Protein AF-A0A1Q9A2P2-F1 (afdb_monomer_lite)

Organism: NCBI:txid887144

Radius of gyration: 13.89 Å; chains: 1; bounding box: 35×30×37 Å

Structure (mmCIF, N/CA/C/O backbone):
data_AF-A0A1Q9A2P2-F1
#
_entry.id   AF-A0A1Q9A2P2-F1
#
loop_
_atom_site.group_PDB
_atom_site.id
_atom_site.type_symbol
_atom_site.label_atom_id
_atom_site.label_alt_id
_atom_site.label_comp_id
_atom_site.label_asym_id
_atom_site.label_entity_id
_atom_site.label_seq_id
_atom_site.pdbx_PDB_ins_code
_atom_site.Cartn_x
_atom_site.Cartn_y
_atom_site.Cartn_z
_atom_site.occupancy
_atom_site.B_iso_or_equiv
_atom_site.auth_seq_id
_atom_site.auth_comp_id
_atom_site.auth_asym_id
_atom_site.auth_atom_id
_atom_site.pdbx_PDB_model_num
ATOM 1 N N . MET A 1 1 ? -3.026 0.831 21.500 1.00 39.53 1 MET A N 1
ATOM 2 C CA . MET A 1 1 ? -2.683 0.121 20.253 1.00 39.53 1 MET A CA 1
ATOM 3 C C . MET A 1 1 ? -3.670 0.607 19.225 1.00 39.53 1 MET A C 1
ATOM 5 O O . MET A 1 1 ? -4.855 0.561 19.529 1.00 39.53 1 MET A O 1
ATOM 9 N N . ALA A 1 2 ? -3.209 1.150 18.104 1.00 40.19 2 ALA A N 1
ATOM 10 C CA . ALA A 1 2 ? -4.126 1.462 17.023 1.00 40.19 2 ALA A CA 1
ATOM 11 C C . ALA A 1 2 ? -4.709 0.154 16.485 1.00 40.19 2 ALA A C 1
ATOM 13 O O . ALA A 1 2 ? -3.986 -0.838 16.362 1.00 40.19 2 ALA A O 1
ATOM 14 N N . THR A 1 3 ? -6.014 0.130 16.251 1.00 49.66 3 THR A N 1
ATOM 15 C CA . THR A 1 3 ? -6.633 -0.962 15.513 1.00 49.66 3 THR A CA 1
ATOM 16 C C . THR A 1 3 ? -6.095 -0.906 14.086 1.00 49.66 3 THR A C 1
ATOM 18 O O . THR A 1 3 ? -5.954 0.169 13.505 1.00 49.66 3 THR A O 1
ATOM 21 N N . THR A 1 4 ? -5.729 -2.058 13.526 1.00 54.94 4 THR A N 1
ATOM 22 C CA . THR A 1 4 ? -5.069 -2.167 12.214 1.00 54.94 4 THR A CA 1
ATOM 23 C C . THR A 1 4 ? -5.883 -1.536 11.083 1.00 54.94 4 THR A C 1
ATOM 25 O O . THR A 1 4 ? -5.318 -1.265 10.038 1.00 54.94 4 THR A O 1
ATOM 28 N N . ASN A 1 5 ? -7.177 -1.272 11.291 1.00 56.59 5 ASN A N 1
ATOM 29 C CA . ASN A 1 5 ? -8.136 -0.766 10.303 1.00 56.59 5 ASN A CA 1
ATOM 30 C C . ASN A 1 5 ? -8.285 0.765 10.330 1.00 56.59 5 ASN A C 1
ATOM 32 O O . ASN A 1 5 ? -9.283 1.309 9.862 1.00 56.59 5 ASN A O 1
ATOM 36 N N . GLN A 1 6 ? -7.291 1.463 10.884 1.00 62.62 6 GLN A N 1
ATOM 37 C CA . GLN A 1 6 ? -7.149 2.912 10.791 1.00 62.62 6 GLN A CA 1
ATOM 38 C C . GLN A 1 6 ? -5.756 3.279 10.274 1.00 62.62 6 GLN A C 1
ATOM 40 O O . GLN A 1 6 ? -4.753 2.764 10.772 1.00 62.62 6 GLN A O 1
ATOM 45 N N . PHE A 1 7 ? -5.661 4.218 9.330 1.00 68.31 7 PHE A N 1
ATOM 46 C CA . PHE A 1 7 ? -4.356 4.653 8.825 1.00 68.31 7 PHE A CA 1
ATOM 47 C C . PHE A 1 7 ? -3.615 5.575 9.807 1.00 68.31 7 PHE A C 1
ATOM 49 O O . PHE A 1 7 ? -2.393 5.554 9.818 1.00 68.31 7 PHE A O 1
ATOM 56 N N . LEU A 1 8 ? -4.280 6.327 10.698 1.00 58.06 8 LEU A N 1
ATOM 57 C CA . LEU A 1 8 ? -3.574 7.125 11.730 1.00 58.06 8 LEU A CA 1
ATOM 58 C C . LEU A 1 8 ? -2.910 6.269 12.820 1.00 58.06 8 LEU A C 1
ATOM 60 O O . LEU A 1 8 ? -2.131 6.777 13.622 1.00 58.06 8 LEU A O 1
ATOM 64 N N . GLY A 1 9 ? -3.169 4.959 12.829 1.00 53.03 9 GLY A N 1
ATOM 65 C CA . GLY A 1 9 ? -2.390 3.985 13.590 1.00 53.03 9 GLY A CA 1
ATOM 66 C C . GLY A 1 9 ? -0.991 3.713 13.047 1.00 53.03 9 GLY A C 1
ATOM 67 O O . GLY A 1 9 ? -0.248 2.917 13.621 1.00 53.03 9 GLY A O 1
ATOM 68 N N . THR A 1 10 ? -0.663 4.342 11.924 1.00 60.28 10 THR A N 1
ATOM 69 C CA . THR A 1 10 ? 0.566 4.179 11.170 1.00 60.28 10 THR A CA 1
ATOM 70 C C . THR A 1 10 ? 1.394 5.468 11.284 1.00 60.28 10 THR A C 1
ATOM 72 O O . THR A 1 10 ? 0.834 6.561 11.343 1.00 60.28 10 THR A O 1
ATOM 75 N N . ASN A 1 11 ? 2.726 5.381 11.344 1.00 62.50 11 ASN A N 1
ATOM 76 C CA . ASN A 1 11 ? 3.622 6.542 11.519 1.00 62.50 11 ASN A CA 1
ATOM 77 C C . ASN A 1 11 ? 3.793 7.404 10.246 1.00 62.50 11 ASN A C 1
ATOM 79 O O . ASN A 1 11 ? 4.782 8.116 10.071 1.00 62.50 11 ASN A O 1
ATOM 83 N N . TRP A 1 12 ? 2.816 7.377 9.343 1.00 68.88 12 TRP A N 1
ATOM 84 C CA . TRP A 1 12 ? 2.790 8.222 8.157 1.00 68.88 12 TRP A CA 1
ATOM 85 C C . TRP A 1 12 ? 2.639 9.694 8.527 1.00 68.88 12 TRP A C 1
ATOM 87 O O . TRP A 1 12 ? 1.650 10.121 9.119 1.00 68.88 12 TRP A O 1
ATOM 97 N N . THR A 1 13 ? 3.628 10.490 8.127 1.00 68.50 13 THR A N 1
ATOM 98 C CA . THR A 1 13 ? 3.604 11.941 8.309 1.00 68.50 13 THR A CA 1
ATOM 99 C C . THR A 1 13 ? 3.282 12.609 6.979 1.00 68.50 13 THR A C 1
ATOM 101 O O . THR A 1 13 ? 4.038 12.483 6.016 1.00 68.50 13 THR A O 1
ATOM 104 N N . THR A 1 14 ? 2.169 13.341 6.919 1.00 78.56 14 THR A N 1
ATOM 105 C CA . THR A 1 14 ? 1.810 14.160 5.752 1.00 78.56 14 THR A CA 1
ATOM 106 C C . THR A 1 14 ? 2.970 15.073 5.347 1.00 78.56 14 THR A C 1
ATOM 108 O O . THR A 1 14 ? 3.546 15.770 6.181 1.00 78.56 14 THR A O 1
ATOM 111 N N . GLY A 1 15 ? 3.299 15.086 4.057 1.00 75.31 15 GLY A N 1
ATOM 112 C CA . GLY A 1 15 ? 4.393 15.860 3.473 1.00 75.31 15 GLY A CA 1
ATOM 113 C C . GLY A 1 15 ? 5.767 15.188 3.541 1.00 75.31 15 GLY A C 1
ATOM 114 O O . GLY A 1 15 ? 6.711 15.717 2.957 1.00 75.31 15 GLY A O 1
ATOM 115 N N . ALA A 1 16 ? 5.905 14.037 4.207 1.00 73.00 16 ALA A N 1
ATOM 116 C CA . ALA A 1 16 ? 7.153 13.282 4.201 1.00 73.00 16 ALA A CA 1
ATOM 117 C C . ALA A 1 16 ? 7.362 12.588 2.847 1.00 73.00 16 ALA A C 1
ATOM 119 O O . ALA A 1 16 ? 6.452 11.931 2.338 1.00 73.00 16 ALA A O 1
ATOM 120 N N . ALA A 1 17 ? 8.572 12.724 2.299 1.00 78.69 17 ALA A N 1
ATOM 121 C CA . ALA A 1 17 ? 9.068 11.914 1.194 1.00 78.69 17 ALA A CA 1
ATOM 122 C C . ALA A 1 17 ? 9.922 10.776 1.765 1.00 78.69 17 ALA A C 1
ATOM 124 O O . ALA A 1 17 ? 10.862 11.015 2.522 1.00 78.69 17 ALA A O 1
ATOM 125 N N . LEU A 1 18 ? 9.572 9.546 1.417 1.00 77.69 18 LEU A N 1
ATOM 126 C CA . LEU A 1 18 ? 10.063 8.326 2.042 1.00 77.69 18 LEU A CA 1
ATOM 127 C C . LEU A 1 18 ? 10.698 7.433 0.984 1.00 77.69 18 LEU A C 1
ATOM 129 O O . LEU A 1 18 ? 10.200 7.357 -0.141 1.00 77.69 18 LEU A O 1
ATOM 133 N N . GLU A 1 19 ? 11.795 6.766 1.331 1.00 79.12 19 GLU A N 1
ATOM 134 C CA . GLU A 1 19 ? 12.499 5.895 0.393 1.00 79.12 19 GLU A CA 1
ATOM 135 C C . GLU A 1 19 ? 11.693 4.625 0.099 1.00 79.12 19 GLU A C 1
ATOM 137 O O . GLU A 1 19 ? 11.215 3.921 0.992 1.00 79.12 19 GLU A O 1
ATOM 142 N N . ALA A 1 20 ? 11.575 4.318 -1.188 1.00 76.81 20 ALA A N 1
ATOM 143 C CA . ALA A 1 20 ? 10.947 3.112 -1.690 1.00 76.81 20 ALA A CA 1
ATOM 144 C C . ALA A 1 20 ? 11.996 2.052 -2.015 1.00 76.81 20 ALA A C 1
ATOM 146 O O . ALA A 1 20 ? 13.063 2.357 -2.557 1.00 76.81 20 ALA A O 1
ATOM 147 N N . SER A 1 21 ? 11.672 0.788 -1.756 1.00 78.12 21 SER A N 1
ATOM 148 C CA . SER A 1 21 ? 12.518 -0.339 -2.135 1.00 78.12 21 SER A CA 1
ATOM 149 C C . SER A 1 21 ? 11.689 -1.487 -2.704 1.00 78.12 21 SER A C 1
ATOM 151 O O . SER A 1 21 ? 10.516 -1.658 -2.396 1.00 78.12 21 SER A O 1
ATOM 153 N N . TRP A 1 22 ? 12.289 -2.317 -3.543 1.00 74.38 22 TRP A N 1
ATOM 154 C CA . TRP A 1 22 ? 11.598 -3.441 -4.170 1.00 74.38 22 TRP A CA 1
ATOM 155 C C . TRP A 1 22 ? 12.371 -4.734 -3.988 1.00 74.38 22 TRP A C 1
ATOM 157 O O . TRP A 1 22 ? 13.580 -4.724 -3.751 1.00 74.38 22 TRP A O 1
ATOM 167 N N . GLN A 1 23 ? 11.666 -5.854 -4.122 1.00 68.44 23 GLN A N 1
ATOM 168 C CA . GLN A 1 23 ? 12.290 -7.168 -4.188 1.00 68.44 23 GLN A CA 1
ATOM 169 C C . GLN A 1 23 ? 11.640 -7.999 -5.289 1.00 68.44 23 GLN A C 1
ATOM 171 O O . GLN A 1 23 ? 10.422 -8.002 -5.469 1.00 68.44 23 GLN A O 1
ATOM 176 N N . TRP A 1 24 ? 12.458 -8.743 -6.025 1.00 61.38 24 TRP A N 1
ATOM 177 C CA . TRP A 1 24 ? 11.938 -9.734 -6.953 1.00 61.38 24 TRP A CA 1
ATOM 178 C C . TRP A 1 24 ? 11.521 -10.984 -6.177 1.00 61.38 24 TRP A C 1
ATOM 180 O O . TRP A 1 24 ? 12.370 -11.807 -5.834 1.00 61.38 24 TRP A O 1
ATOM 190 N N . ARG A 1 25 ? 10.212 -11.146 -5.938 1.00 56.97 25 ARG A N 1
ATOM 191 C CA . ARG A 1 25 ? 9.633 -12.239 -5.131 1.00 56.97 25 ARG A CA 1
ATOM 192 C C . ARG A 1 25 ? 10.061 -12.177 -3.653 1.00 56.97 25 ARG A C 1
ATOM 194 O O . ARG A 1 25 ? 11.000 -11.486 -3.275 1.00 56.97 25 ARG A O 1
ATOM 201 N N . SER A 1 26 ? 9.349 -12.902 -2.793 1.00 55.38 26 SER A N 1
ATOM 202 C CA . SER A 1 26 ? 9.373 -12.761 -1.326 1.00 55.38 26 SER A CA 1
ATOM 203 C C . SER A 1 26 ? 10.656 -13.196 -0.590 1.00 55.38 26 SER A C 1
ATOM 205 O O . SER A 1 26 ? 10.624 -13.347 0.627 1.00 55.38 26 SER A O 1
ATOM 207 N N . GLY A 1 27 ? 11.785 -13.396 -1.279 1.00 56.91 27 GLY A N 1
ATOM 208 C CA . GLY A 1 27 ? 13.016 -13.934 -0.676 1.00 56.91 27 GLY A CA 1
ATOM 209 C C . GLY A 1 27 ? 14.324 -13.259 -1.098 1.00 56.91 27 GLY A C 1
ATOM 210 O O . GLY A 1 27 ? 15.383 -13.851 -0.902 1.00 56.91 27 GLY A O 1
ATOM 211 N N . GLY A 1 28 ? 14.268 -12.079 -1.723 1.00 60.09 28 GLY A N 1
ATOM 212 C CA . GLY A 1 28 ? 15.448 -11.341 -2.191 1.00 60.09 28 GLY A CA 1
ATOM 213 C C . GLY A 1 28 ? 15.871 -10.195 -1.266 1.00 60.09 28 GLY A C 1
ATOM 214 O O . GLY A 1 28 ? 15.132 -9.791 -0.376 1.00 60.09 28 GLY A O 1
ATOM 215 N N . THR A 1 29 ? 17.057 -9.631 -1.504 1.00 64.50 29 THR A N 1
ATOM 216 C CA . THR A 1 29 ? 17.486 -8.373 -0.873 1.00 64.50 29 THR A CA 1
ATOM 217 C C . THR A 1 29 ? 16.716 -7.194 -1.459 1.00 64.50 29 THR A C 1
ATOM 219 O O . THR A 1 29 ? 16.629 -7.062 -2.684 1.00 64.50 29 THR A O 1
ATOM 222 N N . MET A 1 30 ? 16.208 -6.311 -0.601 1.00 71.50 30 MET A N 1
ATOM 223 C CA . MET A 1 30 ? 15.522 -5.097 -1.033 1.00 71.50 30 MET A CA 1
ATOM 224 C C . MET A 1 30 ? 16.494 -4.130 -1.719 1.00 71.50 30 MET A C 1
ATOM 226 O O . MET A 1 30 ? 17.549 -3.809 -1.178 1.00 71.50 30 MET A O 1
ATOM 230 N N . SER A 1 31 ? 16.146 -3.679 -2.923 1.00 75.44 31 SER A N 1
ATOM 231 C CA . SER A 1 31 ? 16.915 -2.684 -3.679 1.00 75.44 31 SER A CA 1
ATOM 232 C C . SER A 1 31 ? 16.172 -1.346 -3.683 1.00 75.44 31 SER A C 1
ATOM 234 O O . SER A 1 31 ? 14.963 -1.358 -3.917 1.00 75.44 31 SER A O 1
ATOM 236 N N . PRO A 1 32 ? 16.843 -0.198 -3.478 1.00 81.69 32 PRO A N 1
ATOM 237 C CA . PRO A 1 32 ? 16.207 1.112 -3.611 1.00 81.69 32 PRO A CA 1
ATOM 238 C C . PRO A 1 32 ? 15.614 1.308 -5.013 1.00 81.69 32 PRO A C 1
ATOM 240 O O . PRO A 1 32 ? 16.256 0.962 -6.007 1.00 81.69 32 PRO A O 1
ATOM 243 N N . CYS A 1 33 ? 14.401 1.857 -5.105 1.00 82.31 33 CYS A N 1
ATOM 244 C CA . CYS A 1 33 ? 13.732 2.108 -6.392 1.00 82.31 33 CYS A CA 1
ATOM 245 C C . CYS A 1 33 ? 13.062 3.469 -6.540 1.00 82.31 33 CYS A C 1
ATOM 247 O O . CYS A 1 33 ? 12.536 3.734 -7.614 1.00 82.31 33 CYS A O 1
ATOM 249 N N . GLY A 1 34 ? 13.046 4.334 -5.530 1.00 85.75 34 GLY A N 1
ATOM 250 C CA . GLY A 1 34 ? 12.450 5.662 -5.684 1.00 85.75 34 GLY A CA 1
ATOM 251 C C . GLY A 1 34 ? 11.885 6.205 -4.387 1.00 85.75 34 GLY A C 1
ATOM 252 O O . GLY A 1 34 ? 12.462 5.978 -3.324 1.00 85.75 34 GLY A O 1
ATOM 253 N N . THR A 1 35 ? 10.767 6.920 -4.477 1.00 85.44 35 THR A N 1
ATOM 254 C CA . THR A 1 35 ? 10.176 7.649 -3.356 1.00 85.44 35 THR A CA 1
ATOM 255 C C . THR A 1 35 ? 8.656 7.541 -3.297 1.00 85.44 35 THR A C 1
ATOM 257 O O . THR A 1 35 ? 7.973 7.306 -4.297 1.00 85.44 35 THR A O 1
ATOM 260 N N . ILE A 1 36 ? 8.119 7.753 -2.096 1.00 81.31 36 ILE A N 1
ATOM 261 C CA . ILE A 1 36 ? 6.698 8.006 -1.861 1.00 81.31 36 ILE A CA 1
ATOM 262 C C . ILE A 1 36 ? 6.527 9.261 -1.042 1.00 81.31 36 ILE A C 1
ATOM 264 O O . ILE A 1 36 ? 7.191 9.431 -0.026 1.00 81.31 36 ILE A O 1
ATOM 268 N N . THR A 1 37 ? 5.574 10.087 -1.443 1.00 86.62 37 THR A N 1
ATOM 269 C CA . THR A 1 37 ? 5.135 11.230 -0.655 1.00 86.62 37 THR A CA 1
ATOM 270 C C . THR A 1 37 ? 3.748 10.962 -0.096 1.00 86.62 37 THR A C 1
ATOM 272 O O . THR A 1 37 ? 2.824 10.670 -0.856 1.00 86.62 37 THR A O 1
ATOM 275 N N . VAL A 1 38 ? 3.581 11.093 1.221 1.00 86.25 38 VAL A N 1
ATOM 276 C CA . VAL A 1 38 ? 2.249 11.083 1.845 1.00 86.25 38 VAL A CA 1
ATOM 277 C C . VAL A 1 38 ? 1.612 12.450 1.614 1.00 86.25 38 VAL A C 1
ATOM 279 O O . VAL A 1 38 ? 1.987 13.428 2.258 1.00 86.25 38 VAL A O 1
ATOM 282 N N . ASN A 1 39 ? 0.667 12.550 0.682 1.00 89.25 39 ASN A N 1
ATOM 283 C CA . ASN A 1 39 ? -0.008 13.813 0.373 1.00 89.25 39 ASN A CA 1
ATOM 284 C C . ASN A 1 39 ? -1.011 14.184 1.471 1.00 89.25 39 ASN A C 1
ATOM 286 O O . ASN A 1 39 ? -1.118 15.350 1.845 1.00 89.25 39 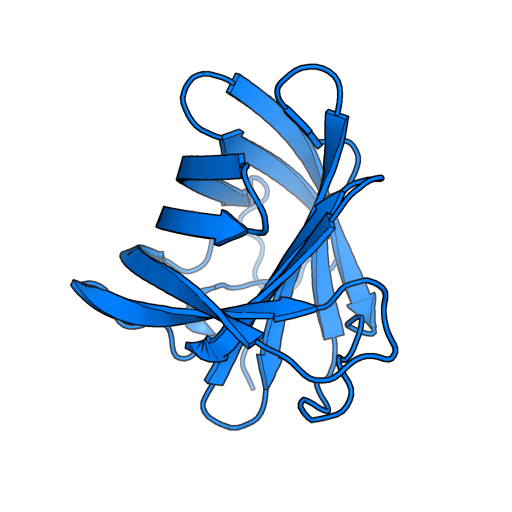ASN A O 1
ATOM 290 N N . SER A 1 40 ? -1.750 13.195 1.983 1.00 87.69 40 SER A N 1
ATOM 291 C CA . SER A 1 40 ? -2.613 13.336 3.157 1.00 87.69 40 SER A CA 1
ATOM 292 C C . SER A 1 40 ? -2.922 11.978 3.788 1.00 87.69 40 SER A C 1
ATOM 294 O O . SER A 1 40 ? -2.867 10.942 3.124 1.00 87.69 40 SER A O 1
ATOM 296 N N . ILE A 1 41 ? -3.243 11.992 5.081 1.00 85.12 41 ILE A N 1
ATOM 297 C CA . ILE A 1 41 ? -3.658 10.812 5.836 1.00 85.12 41 ILE A CA 1
ATOM 298 C C . ILE A 1 41 ? -4.716 11.180 6.878 1.00 85.12 41 ILE A C 1
ATOM 300 O O . ILE A 1 41 ? -4.656 12.235 7.510 1.00 85.12 41 ILE A O 1
ATOM 304 N N . SER A 1 42 ? -5.688 10.291 7.046 1.00 85.69 42 SER A N 1
ATOM 305 C CA . SER A 1 42 ? -6.734 10.311 8.068 1.00 85.69 42 SER A CA 1
ATOM 306 C C . SER A 1 42 ? -7.014 8.883 8.539 1.00 85.69 42 SER A C 1
ATOM 308 O O . SER A 1 42 ? -6.411 7.946 8.030 1.00 85.69 42 SER A O 1
ATOM 310 N N . ASP A 1 43 ? -7.933 8.683 9.487 1.00 82.88 43 ASP A N 1
ATOM 311 C CA . ASP A 1 43 ? -8.240 7.337 9.991 1.00 82.88 43 ASP A CA 1
ATOM 312 C C . ASP A 1 43 ? -8.657 6.368 8.880 1.00 82.88 43 ASP A C 1
ATOM 314 O O . ASP A 1 43 ? -8.282 5.204 8.913 1.00 82.88 43 ASP A O 1
ATOM 318 N N . PHE A 1 44 ? -9.385 6.844 7.870 1.00 87.62 44 PHE A N 1
ATOM 319 C CA . PHE A 1 44 ? -10.027 5.984 6.869 1.00 87.62 44 PHE A CA 1
ATOM 320 C C . PHE A 1 44 ? -9.664 6.344 5.434 1.00 87.62 44 PHE A C 1
ATOM 322 O O . PHE A 1 44 ? -10.215 5.765 4.501 1.00 87.62 44 PHE A O 1
ATOM 329 N N . GLU A 1 45 ? -8.753 7.292 5.236 1.00 89.88 45 GLU A N 1
ATOM 330 C CA . GLU A 1 45 ? -8.286 7.679 3.911 1.00 89.88 45 GLU A CA 1
ATOM 331 C C . GLU A 1 45 ? -6.794 8.002 3.922 1.00 89.88 45 GLU A C 1
ATOM 333 O O . GLU A 1 45 ? -6.320 8.721 4.803 1.00 89.88 45 GLU A O 1
ATOM 338 N N . VAL A 1 46 ? -6.079 7.506 2.916 1.00 88.44 46 VAL A N 1
ATOM 339 C CA . VAL A 1 46 ? -4.708 7.903 2.596 1.00 88.44 46 VAL A CA 1
ATOM 340 C C . VAL A 1 46 ? -4.624 8.305 1.129 1.00 88.44 46 VAL A C 1
ATOM 342 O O . VAL A 1 46 ? -5.199 7.662 0.252 1.00 88.44 46 VAL A O 1
ATOM 345 N N . ASP A 1 47 ? -3.859 9.357 0.873 1.00 90.69 47 ASP A N 1
ATOM 346 C CA . ASP A 1 47 ? -3.453 9.805 -0.446 1.00 90.69 47 ASP A CA 1
ATOM 347 C C . ASP A 1 47 ? -1.924 9.868 -0.539 1.00 90.69 47 ASP A C 1
ATOM 349 O O . ASP A 1 47 ? -1.261 10.552 0.246 1.00 90.69 47 ASP A O 1
ATOM 353 N N . LEU A 1 48 ? -1.374 9.165 -1.523 1.00 89.06 48 LEU A N 1
ATOM 354 C CA . LEU A 1 48 ? 0.054 8.983 -1.736 1.00 89.06 48 LEU A CA 1
ATOM 355 C C . LEU A 1 48 ? 0.442 9.367 -3.162 1.00 89.06 48 LEU A C 1
ATOM 357 O O . LEU A 1 48 ? -0.273 9.065 -4.115 1.00 89.06 48 LEU A O 1
ATOM 361 N N . SER A 1 49 ? 1.625 9.948 -3.325 1.00 90.38 49 SER A N 1
ATOM 362 C CA . SER A 1 49 ? 2.312 10.047 -4.616 1.00 90.38 49 SER A CA 1
ATOM 363 C C . SER A 1 49 ? 3.434 9.019 -4.643 1.00 90.38 49 SER A C 1
ATOM 365 O O . SER A 1 49 ? 4.327 9.089 -3.804 1.00 90.38 49 SER A O 1
ATOM 367 N N . VAL A 1 50 ? 3.396 8.069 -5.576 1.00 87.06 50 VAL A N 1
ATOM 368 C CA . VAL A 1 50 ? 4.374 6.981 -5.685 1.00 87.06 50 VAL A CA 1
ATOM 369 C C . VAL A 1 50 ? 5.189 7.157 -6.952 1.00 87.06 50 VAL A C 1
ATOM 371 O O . VAL A 1 50 ? 4.625 7.116 -8.041 1.00 87.06 50 VAL 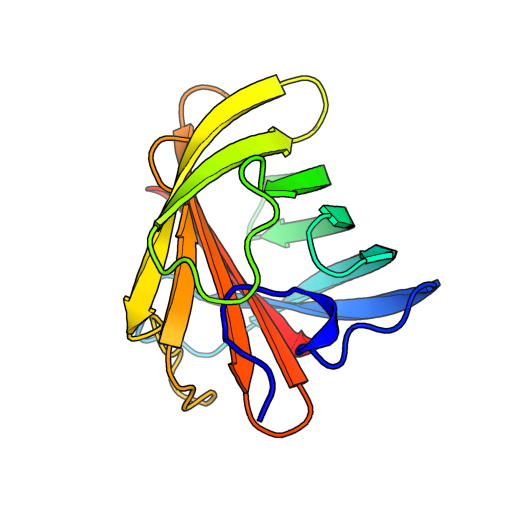A O 1
ATOM 374 N N . ASN A 1 51 ? 6.504 7.302 -6.802 1.00 88.75 51 ASN A N 1
ATOM 375 C CA . ASN A 1 51 ? 7.449 7.384 -7.904 1.00 88.75 51 ASN A CA 1
ATOM 376 C C . ASN A 1 51 ? 8.529 6.319 -7.717 1.00 88.75 51 ASN A C 1
ATOM 378 O O . ASN A 1 51 ? 9.472 6.497 -6.948 1.00 88.75 51 ASN A O 1
ATOM 382 N N . VAL A 1 52 ? 8.377 5.182 -8.391 1.00 83.81 52 VAL A N 1
ATOM 383 C CA . VAL A 1 52 ? 9.328 4.072 -8.307 1.00 83.81 52 VAL A CA 1
ATOM 384 C C . VAL A 1 52 ? 9.728 3.597 -9.693 1.00 83.81 52 VAL A C 1
ATOM 386 O O . VAL A 1 52 ? 8.906 3.487 -10.596 1.00 83.81 52 VAL A O 1
ATOM 389 N N . THR A 1 53 ? 11.007 3.298 -9.872 1.00 82.44 53 THR A N 1
ATOM 390 C CA . THR A 1 53 ? 11.554 2.695 -11.085 1.00 82.44 53 THR A CA 1
ATOM 391 C C . THR A 1 53 ? 12.154 1.350 -10.736 1.00 82.44 53 THR A C 1
ATOM 393 O O . THR A 1 53 ? 13.045 1.240 -9.895 1.00 82.44 53 THR A O 1
ATOM 396 N N . ILE A 1 54 ? 11.643 0.313 -11.384 1.00 75.00 54 ILE A N 1
ATOM 397 C CA . ILE A 1 54 ? 12.030 -1.065 -11.143 1.00 75.00 54 ILE A CA 1
ATOM 398 C C . ILE A 1 54 ? 12.376 -1.699 -12.483 1.00 75.00 54 ILE A C 1
ATOM 400 O O . ILE A 1 54 ? 11.563 -1.731 -13.409 1.00 75.00 54 ILE A O 1
ATOM 404 N N . LEU A 1 55 ? 13.605 -2.206 -12.589 1.00 76.31 55 LEU A N 1
ATOM 405 C CA . LEU A 1 55 ? 14.193 -2.628 -13.862 1.00 76.31 55 LEU A CA 1
ATOM 406 C C . LEU A 1 55 ? 14.072 -1.498 -14.904 1.00 76.31 55 LEU A C 1
ATOM 408 O O . LEU A 1 55 ? 14.606 -0.413 -14.691 1.00 76.31 55 LEU A O 1
ATOM 412 N N . SER A 1 56 ? 13.377 -1.740 -16.018 1.00 73.75 56 SER A N 1
ATOM 413 C CA . SER A 1 56 ? 13.109 -0.754 -17.072 1.00 73.75 56 SER A CA 1
ATOM 414 C C . SER A 1 56 ? 11.710 -0.126 -16.993 1.00 73.75 56 SER A C 1
ATOM 416 O O . SER A 1 56 ? 11.321 0.583 -17.918 1.00 73.75 56 SER A O 1
ATOM 418 N N . GLY A 1 57 ? 10.924 -0.432 -15.955 1.00 72.94 57 GLY A N 1
ATOM 419 C CA . GLY A 1 57 ? 9.556 0.056 -15.782 1.00 72.94 57 GLY A CA 1
ATOM 420 C C . GLY A 1 57 ? 9.458 1.107 -14.680 1.00 72.94 57 GLY A C 1
ATOM 421 O O . GLY A 1 57 ? 10.006 0.924 -13.596 1.00 72.94 57 GLY A O 1
ATOM 422 N N . THR A 1 58 ? 8.723 2.185 -14.938 1.00 81.69 58 THR A N 1
ATOM 423 C CA . THR A 1 58 ? 8.433 3.224 -13.943 1.00 81.69 58 THR A CA 1
ATOM 424 C C . THR A 1 58 ? 6.960 3.171 -13.557 1.00 81.69 58 THR A C 1
ATOM 426 O O . THR A 1 58 ? 6.081 3.137 -14.418 1.00 81.69 58 THR A O 1
ATOM 429 N N . PHE A 1 59 ? 6.696 3.174 -12.255 1.00 82.12 59 PHE A N 1
ATOM 430 C CA . PHE A 1 59 ? 5.387 3.412 -11.672 1.00 82.12 59 PHE A CA 1
ATOM 431 C C . PHE A 1 59 ? 5.405 4.807 -11.047 1.00 82.12 59 PHE A C 1
ATOM 433 O O . PHE A 1 59 ? 6.025 5.025 -10.008 1.00 82.12 59 PHE A O 1
ATOM 440 N N . ASP A 1 60 ? 4.753 5.745 -11.727 1.00 88.31 60 ASP A N 1
ATOM 441 C CA . ASP A 1 60 ? 4.630 7.144 -11.321 1.00 88.31 60 ASP A CA 1
ATOM 442 C C . ASP A 1 60 ? 3.147 7.500 -11.264 1.00 88.31 60 ASP A C 1
ATOM 444 O O . ASP A 1 60 ? 2.533 7.842 -12.275 1.00 88.31 60 ASP A O 1
ATOM 448 N N . ASN A 1 61 ? 2.533 7.281 -10.102 1.00 89.81 61 ASN A N 1
ATOM 449 C CA . ASN A 1 61 ? 1.093 7.426 -9.931 1.00 89.81 61 ASN A CA 1
ATOM 450 C C . ASN A 1 61 ? 0.721 7.932 -8.545 1.00 89.81 61 ASN A C 1
ATOM 452 O O . ASN A 1 61 ? 1.381 7.655 -7.543 1.00 89.81 61 ASN A O 1
ATOM 456 N N . ARG A 1 62 ? -0.431 8.597 -8.492 1.00 92.56 62 ARG A N 1
ATOM 457 C CA . ARG A 1 62 ? -1.138 8.863 -7.243 1.00 92.56 62 ARG A CA 1
ATOM 458 C C . ARG A 1 62 ? -1.934 7.624 -6.835 1.00 92.56 62 ARG A C 1
ATOM 460 O O . ARG A 1 62 ? -2.638 7.059 -7.674 1.00 92.56 62 ARG A O 1
ATOM 467 N N . VAL A 1 63 ? -1.827 7.225 -5.573 1.00 90.94 63 VAL A N 1
ATOM 468 C CA . VAL A 1 63 ? -2.568 6.109 -4.977 1.00 90.94 63 VAL A CA 1
ATOM 469 C C . VAL A 1 63 ? -3.440 6.656 -3.856 1.00 90.94 63 VAL A C 1
ATOM 471 O O . VAL A 1 63 ? -2.923 7.228 -2.900 1.00 90.94 63 VAL A O 1
ATOM 474 N N . ILE A 1 64 ? -4.754 6.486 -3.974 1.00 93.12 64 ILE A N 1
ATOM 475 C CA . ILE A 1 64 ? -5.724 6.899 -2.954 1.00 93.12 64 ILE A CA 1
ATOM 476 C C . ILE A 1 64 ? -6.438 5.654 -2.456 1.00 93.12 64 ILE A C 1
ATOM 478 O O . ILE A 1 64 ? -6.921 4.856 -3.258 1.00 93.12 64 ILE A O 1
ATOM 482 N N . ILE A 1 65 ? -6.515 5.482 -1.142 1.00 92.25 65 ILE A N 1
ATOM 483 C CA . ILE A 1 65 ? -7.196 4.351 -0.517 1.00 92.25 65 ILE A CA 1
ATOM 484 C C . ILE A 1 65 ? -8.171 4.900 0.510 1.00 92.25 65 ILE A C 1
ATOM 486 O O . ILE A 1 65 ? -7.782 5.680 1.376 1.00 92.25 65 ILE A O 1
ATOM 490 N N . LYS A 1 66 ? -9.428 4.465 0.421 1.00 93.25 66 LYS A N 1
ATOM 491 C CA . LYS A 1 66 ? -10.519 4.897 1.291 1.00 93.25 66 LYS A CA 1
ATOM 492 C C . LYS A 1 66 ? -11.279 3.693 1.840 1.00 93.25 66 LYS A C 1
ATOM 494 O O . LYS A 1 66 ? -11.833 2.915 1.065 1.00 93.25 66 LYS A O 1
ATOM 499 N N . LEU A 1 67 ? -11.349 3.563 3.161 1.00 91.75 67 LEU A N 1
ATOM 500 C CA . LEU A 1 67 ? -12.221 2.605 3.845 1.00 91.75 67 LEU A CA 1
ATOM 501 C C . LEU A 1 67 ? -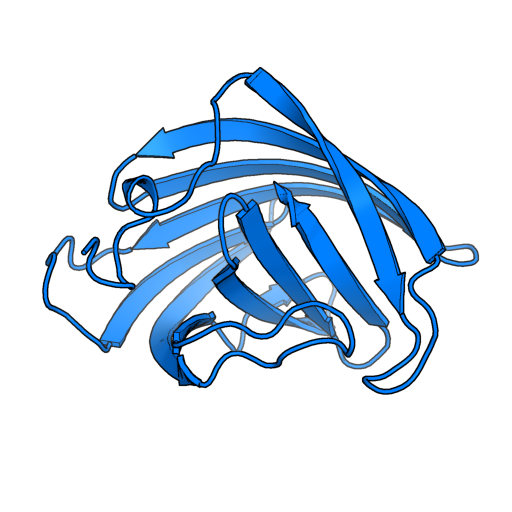13.628 3.215 3.941 1.00 91.75 67 LEU A C 1
ATOM 503 O O . LEU A 1 67 ? -13.787 4.360 4.370 1.00 91.75 67 LEU A O 1
ATOM 507 N N . LEU A 1 68 ? -14.647 2.493 3.466 1.00 92.25 68 LEU A N 1
ATOM 508 C CA . LEU A 1 68 ? -15.982 3.064 3.230 1.00 92.25 68 LEU A CA 1
ATOM 509 C C . LEU A 1 68 ? -16.964 2.853 4.386 1.00 92.25 68 LEU A C 1
ATOM 511 O O . LEU A 1 68 ? -17.929 3.604 4.496 1.00 92.25 68 LEU A O 1
ATOM 515 N N . ASP A 1 69 ? -16.741 1.853 5.232 1.00 87.75 69 ASP A N 1
ATOM 516 C CA . ASP A 1 69 ? -17.551 1.615 6.430 1.00 87.75 69 ASP A CA 1
ATOM 517 C C . ASP A 1 69 ? -17.233 2.598 7.567 1.00 87.75 69 ASP A C 1
ATOM 519 O O . ASP A 1 69 ? -18.125 2.920 8.348 1.00 87.75 69 ASP A O 1
ATOM 523 N N . GLN A 1 70 ? -15.996 3.108 7.621 1.00 83.06 70 GLN A N 1
ATOM 524 C CA . GLN A 1 70 ? -15.502 4.061 8.623 1.00 83.06 70 GLN A CA 1
ATOM 525 C C . GLN A 1 70 ? -15.708 3.568 10.065 1.00 83.06 70 GLN A C 1
ATOM 527 O O . GLN A 1 70 ? -16.022 4.340 10.974 1.00 83.06 70 GLN A O 1
ATOM 532 N N . LEU A 1 71 ? -15.545 2.258 10.273 1.00 82.00 71 LEU A N 1
ATOM 533 C CA . LEU A 1 71 ? -15.722 1.598 11.563 1.00 82.00 71 LEU A CA 1
ATOM 534 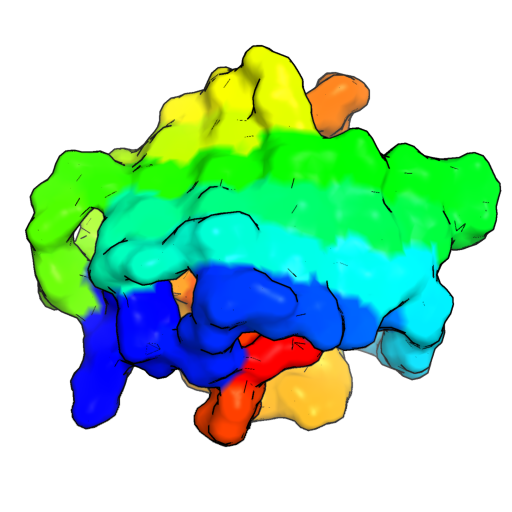C C . LEU A 1 71 ? -14.350 1.240 12.164 1.00 82.00 71 LEU A C 1
ATOM 536 O O . LEU A 1 71 ? -13.678 0.360 11.631 1.00 82.00 71 LEU A O 1
ATOM 540 N N . PRO A 1 72 ? -13.938 1.840 13.299 1.00 72.81 72 PRO A N 1
ATOM 541 C CA . PRO A 1 72 ? -12.611 1.611 13.891 1.00 72.81 72 PRO A CA 1
ATOM 542 C C . PRO A 1 72 ? -12.289 0.153 14.256 1.00 72.81 72 PRO A C 1
ATOM 544 O O . PRO A 1 72 ? -11.119 -0.210 14.366 1.00 72.81 72 PRO A O 1
ATOM 547 N N . GLU A 1 73 ? -13.315 -0.674 14.477 1.00 77.62 73 GLU A N 1
ATOM 548 C CA . GLU A 1 73 ? -13.188 -2.073 14.910 1.00 77.62 73 GLU A CA 1
ATOM 549 C C . GLU A 1 73 ? -13.494 -3.089 13.796 1.00 77.62 73 GLU A C 1
ATOM 551 O O . GLU A 1 73 ? -13.424 -4.297 14.027 1.00 77.62 73 GLU A O 1
ATOM 556 N N . ALA A 1 74 ? -13.853 -2.637 12.591 1.00 81.88 74 ALA A N 1
ATOM 557 C CA . ALA A 1 74 ? -14.196 -3.543 11.501 1.00 81.88 74 ALA A CA 1
ATOM 558 C C . ALA A 1 74 ? -12.938 -4.195 10.925 1.00 81.88 74 ALA A C 1
ATOM 560 O O . ALA A 1 74 ? -12.031 -3.508 10.482 1.00 81.88 74 ALA A O 1
ATOM 561 N N . THR A 1 75 ? -12.893 -5.527 10.907 1.00 84.38 75 THR A N 1
ATOM 562 C CA . THR A 1 75 ? -11.780 -6.307 10.336 1.00 84.38 75 THR A CA 1
ATOM 563 C C . THR A 1 75 ? -11.989 -6.646 8.864 1.00 84.38 75 THR A C 1
ATOM 565 O O . THR A 1 75 ? -11.143 -7.282 8.242 1.00 84.38 75 THR A O 1
ATOM 568 N N . THR A 1 76 ? -13.128 -6.273 8.290 1.00 90.50 76 THR A N 1
ATOM 569 C CA . THR A 1 76 ? -13.411 -6.385 6.864 1.00 90.50 76 THR A CA 1
ATOM 570 C C . THR A 1 76 ? -14.518 -5.419 6.496 1.00 90.50 76 THR A C 1
ATOM 572 O O . THR A 1 76 ? -15.441 -5.195 7.280 1.00 90.50 76 THR A O 1
ATOM 575 N N . GLY A 1 77 ? -14.449 -4.887 5.285 1.00 92.31 77 GLY A N 1
ATOM 576 C CA . GLY A 1 77 ? -15.460 -3.975 4.794 1.00 92.31 77 GLY A CA 1
ATOM 577 C C . GLY A 1 77 ? -15.184 -3.514 3.371 1.00 92.31 77 GLY A C 1
ATOM 578 O O . GLY A 1 77 ? -14.192 -3.913 2.756 1.00 92.31 77 GLY A O 1
ATOM 579 N N . PRO A 1 78 ? -16.073 -2.682 2.821 1.00 94.50 78 PRO A N 1
ATOM 580 C CA . PRO A 1 78 ? -15.882 -2.092 1.510 1.00 94.50 78 PRO A CA 1
ATOM 581 C C . PRO A 1 78 ? -14.765 -1.038 1.535 1.00 94.50 78 PRO A C 1
ATOM 583 O O . PRO A 1 78 ? -14.652 -0.241 2.468 1.00 94.50 78 PRO A O 1
ATOM 586 N N . ALA A 1 79 ? -13.963 -1.005 0.476 1.00 94.44 79 ALA A N 1
ATOM 587 C CA . ALA A 1 79 ? -12.922 -0.017 0.239 1.00 94.44 79 ALA A CA 1
ATOM 588 C C . ALA A 1 79 ? -12.953 0.474 -1.213 1.00 94.44 79 ALA A C 1
ATOM 590 O O . ALA A 1 79 ? -13.369 -0.230 -2.136 1.00 94.44 79 ALA A O 1
ATOM 591 N N . GLN A 1 80 ? -12.468 1.691 -1.415 1.00 95.31 80 GLN A N 1
ATOM 592 C CA . GLN A 1 80 ? -12.192 2.245 -2.729 1.00 95.31 80 GLN A CA 1
ATOM 593 C C . GLN A 1 80 ? -10.690 2.470 -2.867 1.00 95.31 80 GLN A C 1
ATOM 595 O O . GLN A 1 80 ? -10.064 3.064 -1.989 1.00 95.31 80 GLN A O 1
ATOM 600 N N . VAL A 1 81 ? -10.125 2.010 -3.979 1.00 95.00 81 VAL A N 1
ATOM 601 C CA . VAL A 1 81 ? -8.722 2.222 -4.335 1.00 95.00 81 VAL A CA 1
ATOM 602 C C . VAL A 1 81 ? -8.661 2.932 -5.677 1.00 95.00 81 VAL A C 1
ATOM 604 O O . VAL A 1 81 ? -9.235 2.455 -6.655 1.00 95.00 81 VAL A O 1
ATOM 607 N N . ALA A 1 82 ? -7.951 4.052 -5.736 1.00 94.12 82 ALA A N 1
ATOM 608 C CA . ALA A 1 82 ? -7.643 4.750 -6.973 1.00 94.12 82 ALA A CA 1
ATOM 609 C C . ALA A 1 82 ? -6.140 4.682 -7.252 1.00 94.12 82 ALA A C 1
ATOM 611 O O . ALA A 1 82 ? -5.338 4.986 -6.370 1.00 94.12 82 ALA A O 1
ATOM 612 N N . ILE A 1 83 ? -5.764 4.310 -8.475 1.00 91.56 83 ILE A N 1
ATOM 613 C CA . ILE A 1 83 ? -4.382 4.340 -8.967 1.00 91.56 83 ILE A CA 1
ATOM 614 C C . ILE A 1 83 ? -4.375 5.137 -10.270 1.00 91.56 83 ILE A C 1
ATOM 616 O O . ILE A 1 83 ? -4.940 4.712 -11.282 1.00 91.56 83 ILE A O 1
ATOM 620 N N . GLY A 1 84 ? -3.764 6.321 -10.243 1.00 89.62 84 GLY A N 1
ATOM 621 C CA . GLY A 1 84 ? -3.835 7.261 -11.359 1.00 89.62 84 GLY A CA 1
ATOM 622 C C . GLY A 1 84 ? -5.288 7.649 -11.654 1.00 89.62 84 GLY A C 1
ATOM 623 O O . GLY A 1 84 ? -5.964 8.232 -10.810 1.00 89.62 84 GLY A O 1
ATOM 624 N N . SER A 1 85 ? -5.778 7.331 -12.854 1.00 87.44 85 SER A N 1
ATOM 625 C CA . SER A 1 85 ? -7.173 7.563 -13.264 1.00 87.44 85 SER A CA 1
ATOM 626 C C . SER A 1 85 ? -8.100 6.359 -13.049 1.00 87.44 85 SER A C 1
ATOM 628 O O . SER A 1 85 ? -9.314 6.485 -13.237 1.00 87.44 85 SER A O 1
ATOM 630 N N . GLN A 1 86 ? -7.560 5.195 -12.675 1.00 91.31 86 GLN A N 1
ATOM 631 C CA . GLN A 1 86 ? -8.335 3.969 -12.494 1.00 91.31 86 GLN A CA 1
ATOM 632 C C . GLN A 1 86 ? -8.861 3.874 -11.065 1.00 91.31 86 GLN A C 1
ATOM 634 O O . GLN A 1 86 ? -8.129 4.121 -10.112 1.00 91.31 86 GLN A O 1
ATOM 639 N N . ASN A 1 87 ? -10.132 3.496 -10.924 1.00 92.50 87 ASN A N 1
ATOM 640 C CA . ASN A 1 87 ? -10.804 3.334 -9.638 1.00 92.50 87 ASN A CA 1
ATOM 641 C C . ASN A 1 87 ? -11.327 1.904 -9.514 1.00 92.50 87 ASN A C 1
ATOM 643 O O . ASN A 1 87 ? -11.996 1.410 -10.420 1.00 92.50 87 ASN A O 1
ATOM 647 N N . SER A 1 88 ? -11.058 1.274 -8.377 1.00 94.25 88 SER A N 1
ATOM 648 C CA . SER A 1 88 ? -11.503 -0.071 -8.030 1.00 94.25 88 SER A CA 1
ATOM 649 C C . SER A 1 88 ? -12.313 -0.023 -6.739 1.00 94.25 88 SER A C 1
ATOM 651 O O . SER A 1 88 ? -11.863 0.528 -5.735 1.00 94.25 88 SER A O 1
ATOM 653 N N . ASN A 1 89 ? -13.503 -0.623 -6.762 1.00 94.88 89 ASN A N 1
ATOM 654 C CA . ASN A 1 89 ? -14.271 -0.903 -5.553 1.00 94.88 89 ASN A CA 1
ATOM 655 C C . ASN A 1 89 ? -13.952 -2.335 -5.130 1.00 94.88 89 ASN A C 1
ATOM 657 O O . ASN A 1 89 ? -14.248 -3.277 -5.866 1.00 94.88 89 ASN A O 1
ATOM 661 N N . VAL A 1 90 ? -13.334 -2.486 -3.966 1.00 94.94 90 VAL A N 1
ATOM 662 C CA . VAL A 1 90 ? -12.846 -3.764 -3.441 1.00 94.94 90 VAL A CA 1
ATOM 663 C C . VAL A 1 90 ? -13.329 -3.953 -2.010 1.00 94.94 90 VAL A C 1
ATOM 665 O O . VAL A 1 90 ? -13.917 -3.053 -1.417 1.00 94.94 90 VAL A O 1
ATOM 668 N N . ASN A 1 91 ? -13.070 -5.123 -1.438 1.00 94.25 91 ASN A N 1
ATOM 669 C CA . ASN A 1 91 ? -13.188 -5.306 0.002 1.00 94.25 91 ASN A CA 1
ATOM 670 C C . ASN A 1 91 ? -11.795 -5.279 0.620 1.00 94.25 91 ASN A C 1
ATOM 672 O O . ASN A 1 91 ? -10.864 -5.892 0.089 1.00 94.25 91 ASN A O 1
ATOM 676 N N . TYR A 1 92 ? -11.672 -4.593 1.751 1.00 92.75 92 TYR A N 1
ATOM 677 C CA . TYR A 1 92 ? -10.527 -4.749 2.625 1.00 92.75 92 TYR A CA 1
ATOM 678 C C . TYR A 1 92 ? -10.793 -5.861 3.642 1.00 92.75 92 TYR A C 1
ATOM 680 O O . TYR A 1 92 ? -11.940 -6.179 3.984 1.00 92.75 92 TYR A O 1
ATOM 688 N N . PHE A 1 93 ? -9.720 -6.459 4.136 1.00 91.25 93 PHE A N 1
ATOM 689 C CA . PHE A 1 93 ? -9.759 -7.369 5.269 1.00 91.25 93 PHE A CA 1
ATOM 690 C C . PHE A 1 93 ? -8.447 -7.304 6.044 1.00 91.25 93 PHE A C 1
ATOM 692 O O . PHE A 1 93 ? -7.378 -7.104 5.469 1.00 91.25 93 PHE A O 1
ATOM 699 N N . GLU A 1 94 ? -8.533 -7.490 7.351 1.00 87.81 94 GLU A N 1
ATOM 700 C CA . GLU A 1 94 ? -7.388 -7.591 8.235 1.00 87.81 94 GLU A CA 1
ATOM 701 C C . GLU A 1 94 ? -6.873 -9.034 8.255 1.00 87.81 94 GLU A C 1
ATOM 703 O O . GLU A 1 94 ? -7.634 -9.997 8.380 1.00 87.81 94 GLU A O 1
ATOM 708 N N . GLY A 1 95 ? -5.561 -9.209 8.154 1.00 86.50 95 GLY A N 1
ATOM 709 C CA . GLY A 1 95 ? -4.939 -10.516 8.336 1.00 86.50 95 GLY A CA 1
ATOM 710 C C . GLY A 1 95 ? -3.422 -10.427 8.390 1.00 86.50 95 GLY A C 1
ATOM 711 O O . GLY A 1 95 ? -2.880 -9.337 8.240 1.00 86.50 95 GLY A O 1
ATOM 712 N N . PRO A 1 96 ? -2.709 -11.551 8.560 1.00 85.25 96 PRO A N 1
ATOM 713 C CA . PRO A 1 96 ? -1.255 -11.536 8.671 1.00 85.25 96 PRO A CA 1
ATOM 714 C C . PRO A 1 96 ? -0.596 -10.812 7.491 1.00 85.25 96 PRO A C 1
AT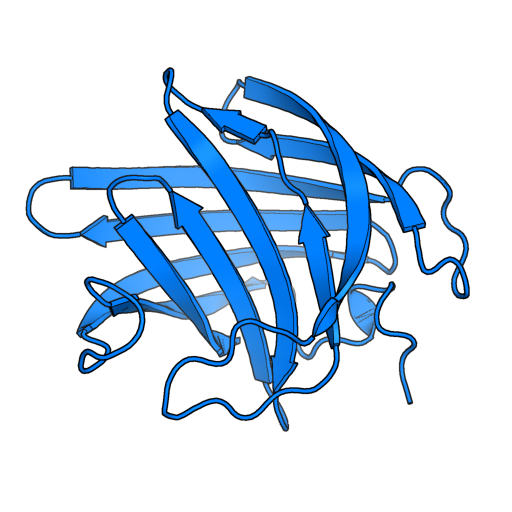OM 716 O O . PRO A 1 96 ? -0.897 -11.109 6.320 1.00 85.25 96 PRO A O 1
ATOM 719 N N . ALA A 1 97 ? 0.284 -9.860 7.809 1.00 80.81 97 ALA A N 1
ATOM 720 C CA . ALA A 1 97 ? 1.075 -9.150 6.820 1.00 80.81 97 ALA A CA 1
ATOM 721 C C . ALA A 1 97 ? 1.994 -10.123 6.075 1.00 80.81 97 ALA A C 1
ATOM 723 O O . ALA A 1 97 ? 2.540 -11.072 6.648 1.00 80.81 97 ALA A O 1
ATOM 724 N N . HIS A 1 98 ? 2.180 -9.892 4.778 1.00 76.31 98 HIS A N 1
ATOM 725 C CA . HIS A 1 98 ? 3.259 -10.544 4.055 1.00 76.31 98 HIS A CA 1
ATOM 726 C C . HIS A 1 98 ? 4.550 -9.847 4.492 1.00 76.31 98 HIS A C 1
ATOM 728 O O . HIS A 1 98 ? 4.827 -8.745 4.061 1.00 76.31 98 HIS A O 1
ATOM 734 N N . ASN A 1 99 ? 5.285 -10.424 5.436 1.00 71.25 99 ASN A N 1
ATOM 735 C CA . ASN A 1 99 ? 6.484 -9.791 5.982 1.00 71.25 99 ASN A CA 1
ATOM 736 C C . ASN A 1 99 ? 7.673 -10.012 5.025 1.00 71.25 99 ASN A C 1
ATOM 738 O O . ASN A 1 99 ? 8.074 -11.168 4.852 1.00 71.25 99 ASN A O 1
ATOM 742 N N . PRO A 1 100 ? 8.262 -8.972 4.403 1.00 66.50 100 PRO A N 1
ATOM 743 C CA . PRO A 1 100 ? 9.574 -9.108 3.778 1.00 66.50 100 PRO A CA 1
ATOM 744 C C . PRO A 1 100 ? 10.624 -9.337 4.866 1.00 66.50 100 PRO A C 1
ATOM 746 O O . PRO A 1 100 ? 10.422 -8.927 6.008 1.00 66.50 100 PRO A O 1
ATOM 749 N N . GLY A 1 101 ? 11.732 -9.992 4.511 1.00 62.34 101 GLY A N 1
ATOM 750 C CA . GLY A 1 101 ? 12.685 -10.582 5.463 1.00 62.34 101 GLY A CA 1
ATOM 751 C C . GLY A 1 101 ? 13.072 -9.709 6.663 1.00 62.34 101 GLY A C 1
ATOM 752 O O . GLY A 1 101 ? 13.141 -10.229 7.771 1.00 62.34 101 GLY A O 1
ATOM 753 N N . ASP A 1 102 ? 13.239 -8.399 6.469 1.00 62.88 102 ASP A N 1
ATOM 754 C CA . ASP A 1 102 ? 13.700 -7.475 7.516 1.00 62.88 102 ASP A CA 1
ATOM 755 C C . ASP A 1 102 ? 12.570 -6.788 8.308 1.00 62.88 102 ASP A C 1
ATOM 757 O O . ASP A 1 102 ? 12.830 -6.030 9.244 1.00 62.88 102 ASP A O 1
ATOM 761 N N . PHE A 1 103 ? 11.306 -7.031 7.956 1.00 66.69 103 PHE A N 1
ATOM 762 C CA . PHE A 1 103 ? 10.162 -6.318 8.517 1.00 66.69 103 PHE A CA 1
ATOM 763 C C . PHE A 1 103 ? 9.141 -7.286 9.107 1.00 66.69 103 PHE A C 1
ATOM 765 O O . PHE A 1 103 ? 8.132 -7.633 8.495 1.00 66.69 103 PHE A O 1
ATOM 772 N N . HIS A 1 104 ? 9.402 -7.709 10.341 1.00 63.78 104 HIS A N 1
ATOM 773 C CA . HIS A 1 104 ? 8.471 -8.509 11.128 1.00 63.78 104 HIS A CA 1
ATOM 774 C C . HIS A 1 104 ? 7.318 -7.628 11.639 1.00 63.78 104 HIS A C 1
ATOM 776 O O . HIS A 1 104 ? 7.465 -6.903 12.622 1.00 63.78 104 HIS A O 1
ATOM 782 N N . GLY A 1 105 ? 6.179 -7.666 10.949 1.00 63.69 105 GLY A N 1
ATOM 783 C CA . GLY A 1 105 ? 4.947 -6.972 11.319 1.00 63.69 105 GLY A CA 1
ATOM 784 C C . GLY A 1 105 ? 3.852 -7.896 11.857 1.00 63.69 105 GLY A C 1
ATOM 785 O O . GLY A 1 105 ? 3.962 -9.125 11.804 1.00 63.69 105 GLY A O 1
ATOM 786 N N . GLY A 1 106 ? 2.794 -7.269 12.382 1.00 75.00 106 GLY A N 1
ATOM 787 C CA . GLY A 1 106 ? 1.562 -7.920 12.834 1.00 75.00 106 GLY A CA 1
ATOM 788 C C . GLY A 1 106 ? 0.559 -8.143 11.696 1.00 75.00 106 GLY A C 1
ATOM 789 O O . GLY A 1 106 ? 0.892 -8.694 10.646 1.00 75.00 106 GLY A O 1
ATOM 790 N N . ASN A 1 107 ? -0.689 -7.731 11.907 1.00 84.06 107 ASN A N 1
ATOM 791 C CA . ASN A 1 107 ? -1.705 -7.764 10.860 1.00 84.06 107 ASN A CA 1
ATOM 792 C C . ASN A 1 107 ? -1.565 -6.574 9.899 1.00 84.06 107 ASN A C 1
ATOM 794 O O . ASN A 1 107 ? -1.097 -5.509 10.291 1.00 84.06 107 ASN A O 1
ATOM 798 N N . ALA A 1 108 ? -2.032 -6.758 8.667 1.00 85.94 108 ALA A N 1
ATOM 799 C CA . ALA A 1 108 ? -2.185 -5.741 7.642 1.00 85.94 108 ALA A CA 1
ATOM 800 C C . ALA A 1 108 ? -3.637 -5.587 7.209 1.00 85.94 108 ALA A C 1
ATOM 802 O O . ALA A 1 108 ? -4.377 -6.571 7.163 1.00 85.94 108 ALA A O 1
ATOM 803 N N . ILE A 1 109 ? -3.990 -4.368 6.798 1.00 88.88 109 ILE A N 1
ATOM 804 C CA . ILE A 1 109 ? -5.139 -4.126 5.926 1.00 88.88 109 ILE A CA 1
ATOM 805 C C . ILE A 1 109 ? -4.750 -4.622 4.542 1.00 88.88 109 ILE A C 1
ATOM 807 O O . ILE A 1 109 ? -3.765 -4.152 3.972 1.00 88.88 109 ILE A O 1
ATOM 811 N N . LYS A 1 110 ? -5.514 -5.562 3.997 1.00 91.00 110 LYS A N 1
ATOM 812 C CA . LYS A 1 110 ? -5.257 -6.183 2.696 1.00 91.00 110 LYS A CA 1
ATOM 813 C C . LYS A 1 110 ? -6.403 -5.849 1.758 1.00 91.00 110 LYS A C 1
ATOM 815 O O . LYS A 1 110 ? -7.565 -5.971 2.134 1.00 91.00 110 LYS A O 1
ATOM 820 N N . MET A 1 111 ? -6.070 -5.444 0.541 1.00 93.00 111 MET A N 1
ATOM 821 C CA . MET A 1 111 ? -7.017 -5.150 -0.530 1.00 93.00 111 MET A CA 1
ATOM 822 C C . MET A 1 111 ? -6.558 -5.886 -1.780 1.00 93.00 111 MET A C 1
ATOM 824 O O . MET A 1 111 ? -5.441 -5.678 -2.251 1.00 93.00 111 MET A O 1
ATOM 828 N N . ASN A 1 112 ? -7.424 -6.747 -2.301 1.00 91.38 112 ASN A N 1
ATOM 829 C CA . ASN A 1 112 ? -7.145 -7.585 -3.463 1.00 91.38 112 ASN A CA 1
ATOM 830 C C . ASN A 1 112 ? -8.137 -7.275 -4.588 1.00 91.38 112 ASN A C 1
ATOM 832 O O . ASN A 1 112 ? -9.201 -6.707 -4.340 1.00 91.38 112 ASN A O 1
ATOM 836 N N . GLY A 1 113 ? -7.818 -7.721 -5.806 1.00 86.81 113 GLY A N 1
ATOM 837 C CA . GLY A 1 113 ? -8.698 -7.555 -6.968 1.00 86.81 113 GLY A CA 1
ATOM 838 C C . GLY A 1 113 ? -8.733 -6.121 -7.498 1.00 86.81 113 GLY A C 1
ATOM 839 O O . GLY A 1 113 ? -9.752 -5.683 -8.023 1.00 86.81 113 GLY A O 1
ATOM 840 N N . ILE A 1 114 ? -7.640 -5.377 -7.311 1.00 91.06 114 ILE A N 1
ATOM 841 C CA . ILE A 1 114 ? -7.459 -4.043 -7.882 1.00 91.06 114 ILE A CA 1
ATOM 842 C C . ILE A 1 114 ? -6.881 -4.242 -9.283 1.00 91.06 114 ILE A C 1
ATOM 844 O O . ILE A 1 114 ? -5.776 -4.754 -9.405 1.00 91.06 114 ILE A O 1
ATOM 848 N N . GLU A 1 115 ? -7.585 -3.843 -10.338 1.00 87.81 115 GLU A N 1
ATOM 849 C CA . GLU A 1 115 ? -7.036 -3.915 -11.698 1.00 87.81 115 GLU A CA 1
ATOM 850 C C . GLU A 1 115 ? -6.369 -2.582 -12.055 1.00 87.81 115 GLU A C 1
ATOM 852 O O . GLU A 1 115 ? -7.000 -1.522 -12.008 1.00 87.81 115 GLU A O 1
ATOM 857 N N . TYR A 1 116 ? -5.097 -2.633 -12.449 1.00 85.56 116 TYR A N 1
ATOM 858 C CA . TYR A 1 116 ? -4.379 -1.485 -12.996 1.00 85.56 116 TYR A CA 1
ATOM 859 C C . TYR A 1 116 ? -3.623 -1.890 -14.260 1.00 85.56 116 TYR A C 1
ATOM 861 O O . TYR A 1 116 ? -2.817 -2.817 -14.233 1.00 85.56 116 TYR A O 1
ATOM 869 N N . ASN A 1 117 ? -3.880 -1.212 -15.381 1.00 84.88 117 ASN A N 1
ATOM 870 C CA . ASN A 1 117 ? -3.305 -1.542 -16.695 1.00 84.88 117 ASN A CA 1
ATOM 871 C C . ASN A 1 117 ? -3.365 -3.048 -17.051 1.00 84.88 117 ASN A C 1
ATOM 873 O O . ASN A 1 117 ? -2.387 -3.603 -17.552 1.00 84.88 117 ASN A O 1
ATOM 877 N N . HIS A 1 118 ? -4.503 -3.709 -16.800 1.00 83.69 118 HIS A N 1
ATOM 87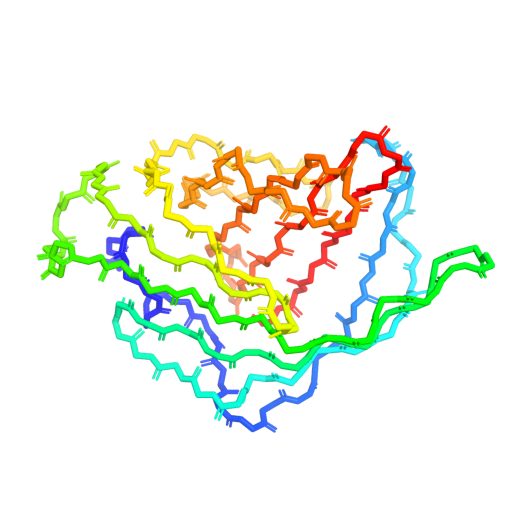8 C CA . HIS A 1 118 ? -4.709 -5.153 -17.023 1.00 83.69 118 HIS A CA 1
ATOM 879 C C . HIS A 1 118 ? -3.834 -6.075 -16.164 1.00 83.69 118 HIS A C 1
ATOM 881 O O . HIS A 1 118 ? -3.591 -7.230 -16.522 1.00 83.69 118 HIS A O 1
ATOM 887 N N . VAL A 1 119 ? -3.347 -5.567 -15.034 1.00 83.06 119 VAL A N 1
ATOM 888 C CA . VAL A 1 119 ? -2.597 -6.329 -14.042 1.00 83.06 119 VAL A CA 1
ATOM 889 C C . VAL A 1 119 ? -3.353 -6.291 -12.724 1.00 83.06 119 VAL A C 1
ATOM 891 O O . VAL A 1 119 ? -3.737 -5.220 -12.252 1.00 83.06 119 VAL A O 1
ATOM 894 N N . ASP A 1 120 ? -3.528 -7.464 -12.122 1.00 87.62 120 ASP A N 1
ATOM 895 C CA . ASP A 1 120 ? -4.043 -7.572 -10.764 1.00 87.62 120 ASP A CA 1
ATOM 896 C C . ASP A 1 120 ? -3.000 -7.051 -9.776 1.00 87.62 120 ASP A C 1
ATOM 898 O O . ASP A 1 120 ? -1.859 -7.525 -9.723 1.00 87.62 120 ASP A O 1
ATOM 902 N N . ILE A 1 121 ? -3.423 -6.079 -8.981 1.00 87.75 121 ILE A N 1
ATOM 903 C CA . ILE A 1 121 ? -2.678 -5.483 -7.889 1.00 87.75 121 ILE A CA 1
ATOM 904 C C . ILE A 1 121 ? -3.308 -5.917 -6.566 1.00 87.75 121 ILE A C 1
ATOM 906 O O . ILE A 1 121 ? -4.526 -5.880 -6.373 1.00 87.75 121 ILE A O 1
ATOM 910 N N . ASN A 1 122 ? -2.449 -6.293 -5.626 1.00 90.12 122 ASN A N 1
ATOM 911 C CA . ASN A 1 122 ? -2.801 -6.450 -4.225 1.00 90.12 122 ASN A CA 1
ATOM 912 C C . ASN A 1 122 ? -2.055 -5.397 -3.416 1.00 90.12 122 ASN A C 1
ATOM 914 O O . ASN A 1 122 ? -0.854 -5.200 -3.593 1.00 90.12 122 ASN A O 1
ATOM 918 N N . ILE A 1 123 ? -2.762 -4.738 -2.508 1.00 89.88 123 ILE A N 1
ATOM 919 C CA . ILE A 1 123 ? -2.192 -3.744 -1.606 1.00 89.88 123 ILE A CA 1
ATOM 920 C C . ILE A 1 123 ? -2.263 -4.277 -0.181 1.00 89.88 123 ILE A C 1
ATOM 922 O O . ILE A 1 123 ? -3.289 -4.818 0.235 1.00 89.88 123 ILE A O 1
ATOM 926 N N . GLN A 1 124 ? -1.181 -4.115 0.579 1.00 88.50 124 GLN A N 1
ATOM 927 C CA . GLN A 1 124 ? -1.184 -4.322 2.025 1.00 88.50 124 GLN A CA 1
ATOM 928 C C . GLN A 1 124 ? -0.614 -3.096 2.733 1.00 88.50 124 GLN A C 1
ATOM 930 O O . GLN A 1 124 ? 0.356 -2.509 2.257 1.00 88.50 124 GLN A O 1
ATOM 935 N N . ILE A 1 125 ? -1.205 -2.721 3.866 1.00 85.06 125 ILE A N 1
ATOM 936 C CA . ILE A 1 125 ? -0.721 -1.631 4.723 1.00 85.06 125 ILE A CA 1
ATOM 937 C C . ILE A 1 125 ? -0.680 -2.117 6.170 1.00 85.06 125 ILE A C 1
ATOM 939 O O . ILE A 1 125 ? -1.679 -2.646 6.658 1.00 85.06 125 ILE A O 1
ATOM 943 N N . TRP A 1 126 ? 0.460 -1.972 6.849 1.00 81.06 126 TRP A N 1
ATOM 944 C CA . TRP A 1 126 ? 0.589 -2.325 8.268 1.00 81.06 126 TRP A CA 1
ATOM 945 C C . TRP A 1 126 ? 1.703 -1.570 8.985 1.00 81.06 126 TRP A C 1
ATOM 947 O O . TRP A 1 126 ? 2.698 -1.190 8.365 1.00 81.06 126 TRP A O 1
ATOM 957 N N . PRO A 1 127 ? 1.583 -1.396 10.310 1.00 73.62 127 PRO A N 1
ATOM 958 C CA . PRO A 1 127 ? 2.675 -0.901 11.135 1.00 73.62 127 PRO A CA 1
ATOM 959 C C . PRO A 1 127 ? 3.774 -1.966 11.335 1.00 73.62 127 PRO A C 1
ATOM 961 O O . PRO A 1 127 ? 3.495 -3.141 11.593 1.00 73.62 127 PRO A O 1
ATOM 964 N N . VAL A 1 128 ? 5.039 -1.542 11.276 1.00 72.94 128 VAL A N 1
ATOM 965 C CA . VAL A 1 128 ? 6.241 -2.325 11.610 1.00 72.94 128 VAL A CA 1
ATOM 966 C C . VAL A 1 128 ? 7.169 -1.497 12.494 1.00 72.94 128 VAL A C 1
ATOM 968 O O . VAL A 1 128 ? 7.914 -0.642 12.016 1.00 72.94 128 VAL A O 1
ATOM 971 N N . GLY A 1 129 ? 7.158 -1.776 13.799 1.00 69.94 129 GLY A N 1
ATOM 972 C CA . GLY A 1 129 ? 7.921 -0.994 14.772 1.00 69.94 129 GLY A CA 1
ATOM 973 C C . GLY A 1 129 ? 7.481 0.471 14.760 1.00 69.94 129 GLY A C 1
ATOM 974 O O . GLY A 1 129 ? 6.306 0.760 14.960 1.00 69.94 129 GLY A O 1
ATOM 975 N N . GLU A 1 130 ? 8.422 1.379 14.501 1.00 61.12 130 GLU A N 1
ATOM 976 C CA . GLU A 1 130 ? 8.154 2.816 14.332 1.00 61.12 130 GLU A CA 1
ATOM 977 C C . GLU A 1 130 ? 7.881 3.212 12.874 1.00 61.12 130 GLU A C 1
ATOM 979 O O . GLU A 1 130 ? 7.874 4.397 12.552 1.00 61.12 130 GLU A O 1
ATOM 984 N N . LYS A 1 131 ? 7.686 2.241 11.984 1.00 66.19 131 LYS A N 1
ATOM 985 C CA . LYS A 1 131 ? 7.424 2.483 10.569 1.00 66.19 131 LYS A CA 1
ATOM 986 C C . LYS A 1 131 ? 6.069 1.933 10.165 1.00 66.19 131 LYS A C 1
ATOM 988 O O . LYS A 1 131 ? 5.439 1.159 10.880 1.00 66.19 131 LYS A O 1
ATOM 993 N N . THR A 1 132 ? 5.662 2.274 8.962 1.00 71.88 132 THR A N 1
ATOM 994 C CA . THR A 1 132 ? 4.505 1.732 8.266 1.00 71.88 132 THR A CA 1
ATOM 995 C C . THR A 1 132 ? 4.973 1.189 6.945 1.00 71.88 132 THR A C 1
ATOM 997 O O . THR A 1 132 ? 5.667 1.883 6.203 1.00 71.88 132 THR A O 1
ATOM 1000 N N . LEU A 1 133 ? 4.577 -0.038 6.645 1.00 76.56 133 LEU A N 1
ATOM 1001 C CA . LEU A 1 133 ? 4.810 -0.627 5.350 1.00 76.56 133 LEU A CA 1
ATOM 1002 C C . LEU A 1 133 ? 3.587 -0.482 4.459 1.00 76.56 133 LEU A C 1
ATOM 1004 O O . LEU A 1 133 ? 2.499 -0.918 4.825 1.00 76.56 133 LEU A O 1
ATOM 1008 N N . LEU A 1 134 ? 3.792 0.085 3.271 1.00 81.69 134 LEU A N 1
ATOM 1009 C CA . LEU A 1 134 ? 2.922 -0.140 2.122 1.00 81.69 134 LEU A CA 1
ATOM 1010 C C . LEU A 1 134 ? 3.578 -1.190 1.229 1.00 81.69 134 LEU A C 1
ATOM 1012 O O . LEU A 1 134 ? 4.740 -1.071 0.840 1.00 81.69 134 LEU A O 1
ATOM 1016 N N . TYR A 1 135 ? 2.812 -2.221 0.915 1.00 83.81 135 TYR A N 1
ATOM 1017 C CA . TYR A 1 135 ? 3.166 -3.256 -0.035 1.00 83.81 135 TYR A CA 1
ATOM 1018 C C . TYR A 1 135 ? 2.224 -3.188 -1.209 1.00 83.81 135 TYR A C 1
ATOM 1020 O O . TYR A 1 135 ? 1.008 -3.249 -1.031 1.00 83.81 135 TYR A O 1
ATOM 1028 N N . ILE A 1 136 ? 2.796 -3.096 -2.397 1.00 83.44 136 ILE A N 1
ATOM 1029 C CA . ILE A 1 136 ? 2.057 -3.221 -3.642 1.00 83.44 136 ILE A CA 1
ATOM 1030 C C . ILE A 1 136 ? 2.639 -4.426 -4.361 1.00 83.44 136 ILE A C 1
ATOM 1032 O O . ILE A 1 136 ? 3.836 -4.480 -4.650 1.00 83.44 136 ILE A O 1
ATOM 1036 N N . ASP A 1 137 ? 1.779 -5.405 -4.599 1.00 83.00 137 ASP A N 1
ATOM 1037 C CA . ASP A 1 137 ? 2.107 -6.670 -5.232 1.00 83.00 137 ASP A CA 1
ATOM 1038 C C . ASP A 1 137 ? 1.344 -6.819 -6.530 1.00 83.00 137 ASP A C 1
ATOM 1040 O O . ASP A 1 137 ? 0.169 -6.477 -6.619 1.00 83.00 137 ASP A O 1
ATOM 1044 N N . SER A 1 138 ? 2.000 -7.394 -7.517 1.00 76.81 138 SER A N 1
ATOM 1045 C CA . SER A 1 138 ? 1.429 -7.732 -8.808 1.00 76.81 138 SER A CA 1
ATOM 1046 C C . SER A 1 138 ? 2.023 -9.050 -9.280 1.00 76.81 138 SER A C 1
ATOM 1048 O O . SER A 1 138 ? 3.046 -9.508 -8.771 1.00 76.81 138 SER A O 1
ATOM 1050 N N . SER A 1 139 ? 1.446 -9.644 -10.324 1.00 69.00 139 SER A N 1
ATOM 1051 C CA . SER A 1 139 ? 1.966 -10.892 -10.904 1.00 69.00 139 SER A CA 1
ATOM 1052 C C . SER A 1 139 ? 3.432 -10.811 -11.360 1.00 69.00 139 SER A C 1
ATOM 1054 O O . SER A 1 139 ? 4.078 -11.845 -11.536 1.00 69.00 139 SER A O 1
ATOM 1056 N N . TYR A 1 140 ? 3.959 -9.601 -11.561 1.00 62.56 140 TYR A N 1
ATOM 1057 C CA . TYR A 1 140 ? 5.298 -9.364 -12.095 1.00 62.56 140 TYR A CA 1
ATOM 1058 C C . TYR A 1 140 ? 6.251 -8.734 -11.088 1.00 62.56 140 TYR A C 1
ATOM 1060 O O . TYR A 1 140 ? 7.460 -8.794 -11.292 1.00 62.56 140 TYR A O 1
ATOM 1068 N N . LEU A 1 141 ? 5.737 -8.105 -10.033 1.00 64.62 141 LEU A N 1
ATOM 1069 C CA . LEU A 1 141 ? 6.546 -7.252 -9.184 1.00 64.62 141 LEU A CA 1
ATOM 1070 C C . LEU A 1 141 ? 5.889 -6.975 -7.843 1.00 64.62 141 LEU A C 1
ATOM 1072 O O . LEU A 1 141 ? 4.706 -6.643 -7.794 1.00 64.62 141 LEU A O 1
ATOM 1076 N N . SER A 1 142 ? 6.711 -6.982 -6.799 1.00 69.38 142 SER A N 1
ATOM 1077 C CA . SER A 1 142 ? 6.311 -6.571 -5.466 1.00 69.38 142 SER A CA 1
ATOM 1078 C C . SER A 1 142 ? 7.304 -5.553 -4.903 1.00 69.38 142 SER A C 1
ATOM 1080 O O . SER A 1 142 ? 8.523 -5.737 -4.990 1.00 69.38 142 SER A O 1
ATOM 1082 N N . PHE A 1 143 ? 6.800 -4.470 -4.321 1.00 67.94 143 PHE A N 1
ATOM 1083 C CA . PHE A 1 143 ? 7.638 -3.453 -3.689 1.00 67.94 143 PHE A CA 1
ATOM 1084 C C . PHE A 1 143 ? 7.109 -3.045 -2.320 1.00 67.94 143 PHE A C 1
ATOM 1086 O O . PHE A 1 143 ? 5.906 -3.092 -2.065 1.00 67.94 143 PHE A O 1
ATOM 1093 N N . TRP A 1 144 ? 8.044 -2.682 -1.442 1.00 70.69 144 TRP A N 1
ATOM 1094 C CA . TRP A 1 144 ? 7.812 -2.351 -0.042 1.00 70.69 144 TRP A CA 1
ATOM 1095 C C . TRP A 1 144 ? 8.310 -0.958 0.261 1.00 70.69 144 TRP A C 1
ATOM 1097 O O . TRP A 1 144 ? 9.322 -0.481 -0.255 1.00 70.69 144 TRP A O 1
ATOM 1107 N N . LEU A 1 145 ? 7.579 -0.298 1.132 1.00 66.81 145 LEU A N 1
ATOM 1108 C CA . LEU A 1 145 ? 7.716 1.129 1.307 1.00 66.81 145 LEU A CA 1
ATOM 1109 C C . LEU A 1 145 ? 7.668 1.378 2.791 1.00 66.81 145 LEU A C 1
ATOM 1111 O O . LEU A 1 145 ? 6.619 1.164 3.384 1.00 66.81 145 LEU A O 1
ATOM 1115 N N . ALA A 1 146 ? 8.797 1.758 3.379 1.00 63.69 146 ALA A N 1
ATOM 1116 C CA . ALA A 1 146 ? 8.897 1.957 4.812 1.00 63.69 146 ALA A CA 1
ATOM 1117 C C . ALA A 1 146 ? 8.842 3.442 5.143 1.00 63.69 146 ALA A C 1
ATOM 1119 O O . ALA A 1 146 ? 9.671 4.220 4.679 1.00 63.69 146 ALA A O 1
ATOM 1120 N N . ALA A 1 147 ? 7.849 3.791 5.949 1.00 55.06 147 ALA A N 1
ATOM 1121 C CA . ALA A 1 147 ? 7.476 5.147 6.294 1.00 55.06 147 ALA A CA 1
ATOM 1122 C C . ALA A 1 147 ? 7.525 5.369 7.799 1.00 55.06 147 ALA A C 1
ATOM 1124 O O . ALA A 1 147 ? 6.727 4.689 8.484 1.00 55.06 147 ALA A O 1
#

Secondary structure (DSSP, 8-state):
---TT-GGGS-PPTT-EEEEEEESSTTSPPEEEEEEEEEEE-SSEEEEEEEEEETTEEEEEEEEEEESS--TT-SEEEEEEEETTEEEEEEEEEEE----TT----EEEEEEEEEETTEEEEEEEEEETTEEEEEEEESS-EEEEE-

Foldseek 3Di:
DQQQQFCVVFLDDAQDKFWKWWDFPQAGDTDTFGIKHFNDGGGFKTWIFDWGDDDNDTQTWIWIKGFDVPDRNDQKGWIWIDTHNDIDIWMWGWDQDSARPVFDFGIWTKTWDRDDPNWTWIWTWGYGDNWIWIWIDTPGTIIITTD

pLDDT: mean 79.02, std 12.33, range [39.53, 95.31]

Sequence (147 aa):
MATTNQFLGTNWTTGAALEASWQWRSGGTMSPCGTITVNSISDFEVDLSVNVTILSGTFDNRVIIKLLDQLPEATTGPAQVAIGSQNSNVNYFEGPAHNPGDFHGGNAIKMNGIEYNHVDINIQIWPVGEKTLLYIDSSYLSFWLAA